Protein AF-A0A1V4QXB2-F1 (afdb_monomer)

pLDDT: mean 75.37, std 10.03, range [44.62, 86.06]

Mean predicted aligned error: 8.46 Å

Sequence (103 aa):
MLALFALADLAVTAAAGAGSYGLAAAAGWLPGQQAARQWPALLALVLVLTPLVFSRCELYRPRRTATIISEWADLLRACLLVWLLTAAVGSFLLPGRHLLAVL

Radius of gyration: 15.34 Å; Cα contacts (8 Å, |Δi|>4): 48; chains: 1; bounding box: 37×24×40 Å

Structure (mmCIF, N/CA/C/O backbone):
data_AF-A0A1V4QXB2-F1
#
_entry.id   AF-A0A1V4QXB2-F1
#
loop_
_atom_site.group_PDB
_atom_site.id
_atom_site.type_symbol
_atom_site.label_atom_id
_atom_site.label_alt_id
_atom_site.label_comp_id
_atom_site.label_asym_id
_atom_site.label_entity_id
_atom_site.label_seq_id
_atom_site.pdbx_PDB_ins_code
_atom_site.Cartn_x
_atom_site.Cartn_y
_atom_site.Cartn_z
_atom_site.occupancy
_atom_site.B_iso_or_equiv
_atom_site.auth_seq_id
_atom_site.auth_comp_id
_atom_site.auth_asym_id
_atom_site.auth_atom_id
_atom_site.pdbx_PDB_model_num
ATOM 1 N N . MET A 1 1 ? -17.711 12.383 6.601 1.00 60.41 1 MET A N 1
ATOM 2 C CA . MET A 1 1 ? -16.579 11.854 7.399 1.00 60.41 1 MET A CA 1
ATOM 3 C C . MET A 1 1 ? -15.833 10.733 6.688 1.00 60.41 1 MET A C 1
ATOM 5 O O . MET A 1 1 ? -14.641 10.892 6.496 1.00 60.41 1 MET A O 1
ATOM 9 N N . LEU A 1 2 ? -16.495 9.666 6.223 1.00 65.69 2 LEU A N 1
ATOM 10 C CA . LEU A 1 2 ? -15.832 8.546 5.522 1.00 65.69 2 LEU A CA 1
ATOM 11 C C . LEU A 1 2 ? -14.931 8.978 4.346 1.00 65.69 2 LEU A C 1
ATOM 13 O O . LEU A 1 2 ? -13.813 8.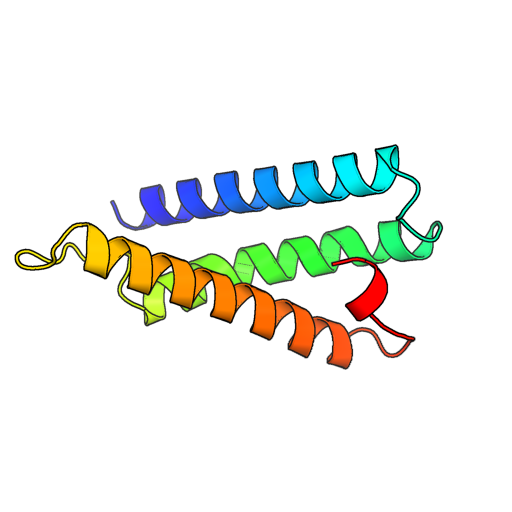496 4.224 1.00 65.69 2 LEU A O 1
ATOM 17 N N . ALA A 1 3 ? -15.377 9.943 3.535 1.00 72.50 3 ALA A N 1
ATOM 18 C CA . ALA A 1 3 ? -14.588 10.469 2.417 1.00 72.50 3 ALA A CA 1
ATOM 19 C C . ALA A 1 3 ? -13.292 11.184 2.850 1.00 72.50 3 ALA A C 1
ATOM 21 O O . ALA A 1 3 ? -12.296 11.106 2.144 1.00 72.50 3 ALA A O 1
ATOM 22 N N . LEU A 1 4 ? -13.281 11.848 4.013 1.00 76.00 4 LEU A N 1
ATOM 23 C CA . LEU A 1 4 ? -12.085 12.519 4.541 1.00 76.00 4 LEU A CA 1
ATOM 24 C C . LEU A 1 4 ? -11.039 11.503 5.011 1.00 76.00 4 LEU A C 1
ATOM 26 O O . LEU A 1 4 ? -9.861 11.691 4.735 1.00 76.00 4 LEU A O 1
ATOM 30 N N . PHE A 1 5 ? -11.467 10.414 5.659 1.00 74.62 5 PHE A N 1
ATOM 31 C CA . PHE A 1 5 ? -10.562 9.329 6.053 1.00 74.62 5 PHE A CA 1
ATOM 32 C C . PHE A 1 5 ? -9.991 8.598 4.839 1.00 74.62 5 PHE A C 1
ATOM 34 O O . PHE A 1 5 ? -8.786 8.397 4.765 1.00 74.62 5 PHE A O 1
ATOM 41 N N . ALA A 1 6 ? -10.825 8.302 3.840 1.00 71.88 6 ALA A N 1
ATOM 42 C CA . ALA A 1 6 ? -10.357 7.694 2.598 1.00 71.88 6 ALA A CA 1
ATOM 43 C C . ALA A 1 6 ? -9.355 8.594 1.849 1.00 71.88 6 ALA A C 1
ATOM 45 O O . ALA A 1 6 ? -8.345 8.105 1.354 1.00 71.88 6 ALA A O 1
ATOM 46 N N . LEU A 1 7 ? -9.592 9.910 1.788 1.00 76.94 7 LEU A N 1
ATOM 47 C CA . LEU A 1 7 ? -8.650 10.858 1.179 1.00 76.94 7 LEU A CA 1
ATOM 48 C C . LEU A 1 7 ? -7.337 10.964 1.964 1.00 76.94 7 LEU A C 1
ATOM 50 O O . LEU A 1 7 ? -6.275 11.043 1.348 1.00 76.94 7 LEU A O 1
ATOM 54 N N . ALA A 1 8 ? -7.396 10.946 3.298 1.00 77.19 8 ALA A N 1
ATOM 55 C CA . ALA A 1 8 ? -6.206 10.934 4.141 1.00 77.19 8 ALA A CA 1
ATOM 56 C C . ALA A 1 8 ? -5.376 9.661 3.913 1.00 77.19 8 ALA A C 1
ATOM 58 O O . ALA A 1 8 ? -4.174 9.758 3.675 1.00 77.19 8 ALA A O 1
ATOM 59 N N . ASP A 1 9 ? -6.015 8.490 3.882 1.00 76.50 9 ASP A N 1
ATOM 60 C CA . ASP A 1 9 ? -5.334 7.221 3.608 1.00 76.50 9 ASP A CA 1
ATOM 61 C C . ASP A 1 9 ? -4.732 7.191 2.204 1.00 76.50 9 ASP A C 1
ATOM 63 O O . ASP A 1 9 ? -3.605 6.733 2.035 1.00 76.50 9 ASP A O 1
ATOM 67 N N . LEU A 1 10 ? -5.434 7.721 1.197 1.00 78.44 10 LEU A N 1
ATOM 68 C CA . LEU A 1 10 ? -4.907 7.858 -0.163 1.00 78.44 10 LEU A CA 1
ATOM 69 C C . LEU A 1 10 ? -3.674 8.763 -0.201 1.00 78.44 10 LEU A C 1
ATOM 71 O O . LEU A 1 10 ? -2.685 8.412 -0.840 1.00 78.44 10 LEU A O 1
ATOM 75 N N . ALA A 1 11 ? -3.703 9.900 0.496 1.00 77.50 11 ALA A N 1
ATOM 76 C CA . ALA A 1 11 ? -2.570 10.817 0.562 1.00 77.50 11 ALA A CA 1
ATOM 77 C C . ALA A 1 11 ? -1.360 10.176 1.260 1.00 77.50 11 ALA A C 1
ATOM 79 O O . ALA A 1 11 ? -0.243 10.253 0.748 1.00 77.50 11 ALA A O 1
ATOM 80 N N . VAL A 1 12 ? -1.581 9.490 2.386 1.00 80.50 12 VAL A N 1
ATOM 81 C CA . VAL A 1 12 ? -0.531 8.759 3.115 1.00 80.50 12 VAL A CA 1
ATOM 82 C C . VAL A 1 12 ? 0.033 7.631 2.259 1.00 80.50 12 VAL A C 1
ATOM 84 O O . VAL A 1 12 ? 1.246 7.478 2.160 1.00 80.50 12 VAL A O 1
ATOM 87 N N . THR A 1 13 ? -0.832 6.881 1.584 1.00 79.94 13 THR A N 1
ATOM 88 C CA . THR A 1 13 ? -0.440 5.786 0.693 1.00 79.94 13 THR A CA 1
ATOM 89 C C . THR A 1 13 ? 0.368 6.300 -0.499 1.00 79.94 13 THR A C 1
ATOM 91 O O . THR A 1 13 ? 1.402 5.724 -0.836 1.00 79.94 13 THR A O 1
ATOM 94 N N . ALA A 1 14 ? -0.049 7.413 -1.110 1.00 78.62 14 ALA A N 1
ATOM 95 C CA . ALA A 1 14 ? 0.688 8.056 -2.194 1.00 78.62 14 ALA A CA 1
ATOM 96 C C . ALA A 1 14 ? 2.071 8.533 -1.729 1.00 78.62 14 ALA A C 1
ATOM 98 O O . ALA A 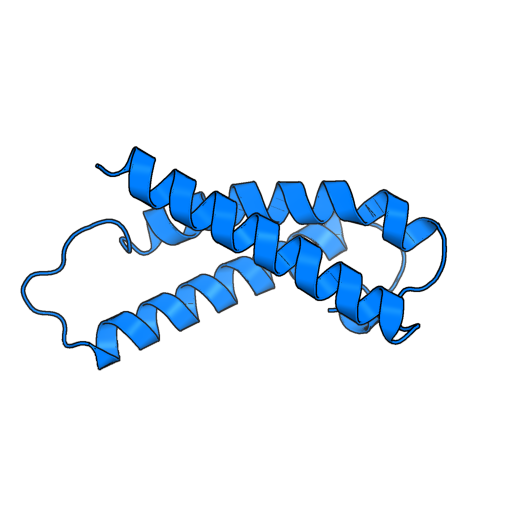1 14 ? 3.064 8.305 -2.419 1.00 78.62 14 ALA A O 1
ATOM 99 N N . ALA A 1 15 ? 2.144 9.156 -0.549 1.00 79.06 15 ALA A N 1
ATOM 100 C CA . ALA A 1 15 ? 3.394 9.631 0.036 1.00 79.06 15 ALA A CA 1
ATOM 101 C C . ALA A 1 15 ? 4.337 8.474 0.401 1.00 79.06 15 ALA A C 1
ATOM 103 O O . ALA A 1 15 ? 5.525 8.533 0.091 1.00 79.06 15 ALA A O 1
ATOM 104 N N . ALA A 1 16 ? 3.815 7.401 1.000 1.00 76.44 16 ALA A N 1
ATOM 105 C CA . ALA A 1 16 ? 4.581 6.201 1.331 1.00 76.44 16 ALA A 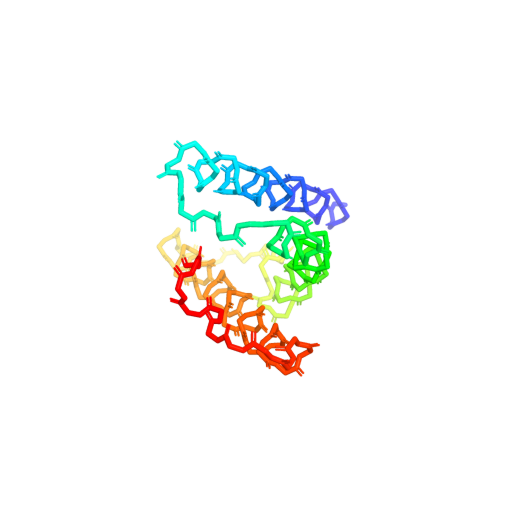CA 1
ATOM 106 C C . ALA A 1 16 ? 5.096 5.490 0.070 1.00 76.44 16 ALA A C 1
ATOM 108 O O . ALA A 1 16 ? 6.256 5.074 0.017 1.00 76.44 16 ALA A O 1
ATOM 109 N N . GLY A 1 17 ? 4.272 5.414 -0.979 1.00 78.19 17 GLY A N 1
ATOM 110 C CA . GLY A 1 17 ? 4.692 4.933 -2.292 1.00 78.19 17 GLY A CA 1
ATOM 111 C C . GLY A 1 17 ? 5.824 5.789 -2.865 1.00 78.19 17 GLY A C 1
ATOM 112 O O . GLY A 1 17 ? 6.910 5.289 -3.142 1.00 78.19 17 GLY A O 1
ATOM 113 N N . ALA A 1 18 ? 5.618 7.098 -3.002 1.00 78.06 18 ALA A N 1
ATOM 114 C CA . ALA A 1 18 ? 6.633 7.998 -3.551 1.00 78.06 18 ALA A CA 1
ATOM 115 C C . ALA A 1 18 ? 7.945 7.980 -2.741 1.00 78.06 18 ALA A C 1
ATOM 117 O O . ALA A 1 18 ? 9.029 7.976 -3.323 1.00 78.06 18 ALA A O 1
ATOM 118 N N . GLY A 1 19 ? 7.850 7.920 -1.409 1.00 78.75 19 GLY A N 1
ATOM 119 C CA . GLY A 1 19 ? 8.996 7.840 -0.506 1.00 78.75 19 GLY A CA 1
ATOM 120 C C . GLY A 1 19 ? 9.774 6.532 -0.643 1.00 78.75 19 GLY A C 1
ATOM 121 O O . GLY A 1 19 ? 10.995 6.566 -0.767 1.00 78.75 19 GLY A O 1
ATOM 122 N N . SER A 1 20 ? 9.086 5.388 -0.686 1.00 77.75 20 SER A N 1
ATOM 123 C CA . SER A 1 20 ? 9.731 4.079 -0.881 1.00 77.75 20 SER A CA 1
ATOM 124 C C . SER A 1 20 ? 10.419 3.975 -2.243 1.00 77.75 20 SER A C 1
ATOM 126 O O . SER A 1 20 ? 11.567 3.540 -2.308 1.00 77.75 20 SER A O 1
ATOM 128 N N . TYR A 1 21 ? 9.789 4.475 -3.311 1.00 76.56 21 TYR A N 1
ATOM 129 C CA . TYR A 1 21 ? 10.423 4.565 -4.629 1.00 76.56 21 TYR A CA 1
ATOM 130 C C . TYR A 1 21 ? 11.648 5.487 -4.620 1.00 76.56 21 TYR A C 1
ATOM 132 O O . TYR A 1 21 ? 12.697 5.126 -5.148 1.00 76.56 21 TYR A O 1
ATOM 140 N N . GLY A 1 22 ? 11.544 6.663 -3.992 1.00 77.50 22 GLY A N 1
ATOM 141 C CA . GLY A 1 22 ? 12.658 7.604 -3.867 1.00 77.50 22 GLY A CA 1
ATOM 142 C C . GLY A 1 22 ? 13.849 7.015 -3.105 1.00 77.50 22 GLY A C 1
ATOM 143 O O . GLY A 1 22 ? 14.990 7.163 -3.539 1.00 77.50 22 GLY A O 1
ATOM 144 N N . LEU A 1 23 ? 13.589 6.287 -2.015 1.00 80.69 23 LEU A N 1
ATOM 145 C CA . LEU A 1 23 ? 14.619 5.584 -1.246 1.00 80.69 23 LEU A CA 1
ATOM 146 C C . LEU A 1 23 ? 15.252 4.441 -2.045 1.00 80.69 23 LEU A C 1
ATOM 148 O O . LEU A 1 23 ? 16.476 4.341 -2.088 1.00 80.69 23 LEU A O 1
ATOM 152 N N . ALA A 1 24 ? 14.450 3.623 -2.729 1.00 75.25 24 ALA A N 1
ATOM 153 C CA . ALA A 1 24 ? 14.957 2.556 -3.592 1.00 75.25 24 ALA A CA 1
ATOM 154 C C . ALA A 1 24 ? 15.792 3.109 -4.763 1.00 75.25 24 ALA A C 1
ATOM 156 O O . ALA A 1 24 ? 16.781 2.495 -5.170 1.00 75.25 24 ALA A O 1
ATOM 157 N N . ALA A 1 25 ? 15.437 4.293 -5.275 1.00 75.88 25 ALA A N 1
ATOM 158 C CA . ALA A 1 25 ? 16.186 4.979 -6.326 1.00 75.88 25 ALA A CA 1
ATOM 159 C C . ALA A 1 25 ? 17.526 5.495 -5.800 1.00 75.88 25 ALA A C 1
ATOM 161 O O . ALA A 1 25 ? 18.555 5.282 -6.437 1.00 75.88 25 ALA A O 1
ATOM 162 N N . ALA A 1 26 ? 17.524 6.113 -4.616 1.00 79.56 26 ALA A N 1
ATOM 163 C CA . ALA A 1 26 ? 18.736 6.585 -3.952 1.00 79.56 26 ALA A CA 1
ATOM 164 C C . ALA A 1 26 ? 19.682 5.433 -3.567 1.00 79.56 26 ALA A C 1
ATOM 166 O O . ALA A 1 26 ? 20.898 5.586 -3.647 1.00 79.56 26 ALA A O 1
ATOM 167 N N . ALA A 1 27 ? 19.135 4.271 -3.199 1.00 81.50 27 ALA A N 1
ATOM 168 C CA . ALA A 1 27 ? 19.899 3.066 -2.882 1.00 81.50 27 ALA A CA 1
ATOM 169 C C . ALA A 1 27 ? 20.430 2.323 -4.126 1.00 81.50 27 ALA A C 1
ATOM 171 O O . ALA A 1 27 ? 21.193 1.367 -3.990 1.00 81.50 27 ALA A O 1
ATOM 172 N N . GLY A 1 28 ? 20.032 2.733 -5.337 1.00 75.94 28 GLY A N 1
ATOM 173 C CA . GLY A 1 28 ? 20.419 2.068 -6.585 1.00 75.94 28 GLY A CA 1
ATOM 174 C C . GLY A 1 28 ? 19.766 0.697 -6.792 1.00 75.94 28 GLY A C 1
ATOM 175 O O . GLY A 1 28 ? 20.242 -0.091 -7.604 1.00 75.94 28 GLY A O 1
ATOM 176 N N . TRP A 1 29 ? 18.687 0.395 -6.064 1.00 74.69 29 TRP A N 1
ATOM 177 C CA . TRP A 1 29 ? 17.996 -0.901 -6.107 1.00 74.69 29 TRP A CA 1
ATOM 178 C C . TRP A 1 29 ? 16.952 -0.994 -7.225 1.00 74.69 29 TRP A C 1
ATOM 180 O O . TRP A 1 29 ? 16.419 -2.069 -7.476 1.00 74.69 29 TRP A O 1
ATOM 190 N N . LEU A 1 30 ? 16.657 0.115 -7.911 1.00 68.25 30 LEU A N 1
ATOM 191 C CA . LEU A 1 30 ? 15.699 0.152 -9.016 1.00 68.25 30 LEU A CA 1
ATOM 192 C C . LEU A 1 30 ? 16.371 -0.213 -10.352 1.00 68.25 30 LEU A C 1
ATOM 194 O O . LEU A 1 30 ? 17.177 0.566 -10.873 1.00 68.25 30 LEU A O 1
ATOM 198 N N . PRO A 1 31 ? 16.023 -1.364 -10.960 1.00 56.31 31 PRO A N 1
ATOM 199 C CA . PRO A 1 31 ? 16.609 -1.788 -12.220 1.00 56.31 31 PRO A CA 1
ATOM 200 C C . PRO A 1 31 ? 15.998 -1.001 -13.393 1.00 56.31 31 PRO A C 1
ATOM 202 O O . PRO A 1 31 ? 14.955 -1.355 -13.941 1.00 56.31 31 PRO A O 1
ATOM 205 N N . GLY A 1 32 ? 16.677 0.069 -13.810 1.00 65.31 32 GLY A N 1
ATOM 206 C CA . GLY A 1 32 ? 16.520 0.708 -15.124 1.00 65.31 32 GLY A CA 1
ATOM 207 C C . GLY A 1 32 ? 15.152 1.336 -15.455 1.00 65.31 32 GLY A C 1
ATOM 208 O O . GLY A 1 32 ? 14.217 1.378 -14.658 1.00 65.31 32 GLY A O 1
ATOM 209 N N . GLN A 1 33 ? 15.021 1.842 -16.691 1.00 66.00 33 GLN A N 1
ATOM 210 C CA . GLN A 1 33 ? 13.831 2.573 -17.171 1.00 66.00 33 GLN A CA 1
ATOM 211 C C . GLN A 1 33 ? 12.518 1.765 -17.140 1.00 66.00 33 GLN A C 1
ATOM 213 O O . GLN A 1 33 ? 11.435 2.343 -17.233 1.00 66.00 33 GLN A O 1
ATOM 218 N N . GLN A 1 34 ? 12.589 0.437 -17.019 1.00 64.50 34 GLN A N 1
ATOM 219 C CA . GLN A 1 34 ? 11.406 -0.419 -16.932 1.00 64.50 34 GLN A CA 1
ATOM 220 C C . GLN A 1 34 ? 10.687 -0.271 -15.587 1.00 64.50 34 GLN A C 1
ATOM 222 O O . GLN A 1 34 ? 9.461 -0.162 -15.583 1.00 64.50 34 GLN A O 1
ATOM 227 N N . ALA A 1 35 ? 11.420 -0.166 -14.473 1.00 65.81 35 ALA A N 1
ATOM 228 C CA . ALA A 1 35 ? 10.817 0.049 -13.159 1.00 65.81 35 ALA A CA 1
ATOM 229 C C . ALA A 1 35 ? 10.089 1.406 -13.085 1.00 65.81 35 ALA A C 1
ATOM 231 O O . ALA A 1 35 ? 8.960 1.488 -12.604 1.00 65.81 35 ALA A O 1
ATOM 232 N N . ALA A 1 36 ? 10.674 2.450 -13.683 1.00 71.19 36 ALA A N 1
ATOM 233 C CA . ALA A 1 36 ? 10.055 3.774 -13.775 1.00 71.19 36 ALA A CA 1
ATOM 234 C C . ALA A 1 36 ? 8.758 3.785 -14.609 1.00 71.19 36 ALA A C 1
ATOM 236 O O . ALA A 1 36 ? 7.840 4.544 -14.308 1.00 71.19 36 ALA A O 1
A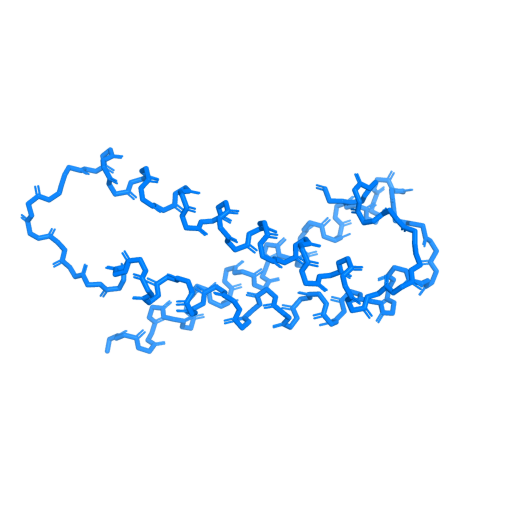TOM 237 N N . ARG A 1 37 ? 8.650 2.938 -15.645 1.00 77.25 37 ARG A N 1
ATOM 238 C CA . ARG A 1 37 ? 7.425 2.821 -16.463 1.00 77.25 37 ARG A CA 1
ATOM 239 C C . ARG A 1 37 ? 6.295 2.081 -15.752 1.00 77.25 37 ARG A C 1
ATOM 241 O O . ARG A 1 37 ? 5.133 2.376 -16.010 1.00 77.25 37 ARG A O 1
ATOM 248 N N . GLN A 1 38 ? 6.623 1.118 -14.895 1.00 75.44 38 GLN A N 1
ATOM 249 C CA . GLN A 1 38 ? 5.636 0.301 -14.180 1.00 75.44 38 GLN A CA 1
ATOM 250 C C . GLN A 1 38 ? 5.189 0.946 -12.862 1.00 75.44 38 GLN A C 1
ATOM 252 O O . GLN A 1 38 ? 4.084 0.680 -12.387 1.00 75.44 38 GLN A O 1
ATOM 257 N N . TRP A 1 39 ? 6.013 1.839 -12.307 1.00 76.06 39 TRP A N 1
ATOM 258 C CA . TRP A 1 39 ? 5.751 2.546 -11.057 1.00 76.06 39 TRP A CA 1
ATOM 259 C C . TRP A 1 39 ? 4.376 3.243 -10.986 1.00 76.06 39 TRP A C 1
ATOM 261 O O . TRP A 1 39 ? 3.663 3.013 -10.008 1.00 76.06 39 TRP A O 1
ATOM 271 N N . PRO A 1 40 ? 3.918 4.012 -11.998 1.00 81.31 40 PRO A N 1
ATOM 272 C CA . PRO A 1 40 ? 2.611 4.670 -11.935 1.00 81.31 40 PRO A CA 1
ATOM 273 C C . PRO A 1 40 ? 1.445 3.678 -11.879 1.00 81.31 40 PRO A C 1
ATOM 275 O O . PRO A 1 40 ? 0.453 3.934 -11.202 1.00 81.31 40 PRO A O 1
ATOM 278 N N . ALA A 1 41 ? 1.565 2.537 -12.567 1.00 80.75 41 ALA A N 1
ATOM 279 C CA . ALA A 1 41 ? 0.538 1.500 -12.571 1.00 80.75 41 ALA A CA 1
ATOM 280 C C . ALA A 1 41 ? 0.456 0.784 -11.214 1.00 80.75 41 ALA A C 1
ATOM 282 O O . ALA A 1 41 ? -0.641 0.568 -10.704 1.00 80.75 41 ALA A O 1
ATOM 283 N N . LEU A 1 42 ? 1.605 0.477 -10.600 1.00 77.94 42 LEU A N 1
ATOM 284 C CA . LEU A 1 42 ? 1.664 -0.094 -9.251 1.00 77.94 42 LEU A CA 1
ATOM 285 C C . LEU A 1 42 ? 1.136 0.890 -8.201 1.00 77.94 42 LEU A C 1
ATOM 287 O O . LEU A 1 42 ? 0.347 0.502 -7.345 1.00 77.94 42 LEU A O 1
ATOM 291 N N . LEU A 1 43 ? 1.495 2.172 -8.304 1.00 82.06 43 LEU A N 1
ATOM 292 C CA . LEU A 1 43 ? 0.984 3.217 -7.418 1.00 82.06 43 LEU A CA 1
ATOM 293 C C . LEU A 1 43 ? -0.539 3.363 -7.542 1.00 82.06 43 LEU A C 1
ATOM 295 O O . LEU A 1 43 ? -1.235 3.393 -6.531 1.00 82.06 43 LEU A O 1
ATOM 299 N N . ALA A 1 44 ? -1.071 3.406 -8.767 1.00 82.38 44 ALA A N 1
ATOM 300 C CA . ALA A 1 44 ? -2.511 3.471 -9.003 1.00 82.38 44 ALA A CA 1
ATOM 301 C C . ALA A 1 44 ? -3.238 2.240 -8.440 1.00 82.38 44 ALA A C 1
ATOM 303 O O . ALA A 1 44 ? -4.288 2.376 -7.814 1.00 82.38 44 ALA A O 1
ATOM 304 N N . LEU A 1 45 ? -2.662 1.048 -8.611 1.00 81.94 45 LEU A N 1
ATOM 305 C CA . LEU A 1 45 ? -3.206 -0.192 -8.068 1.00 81.94 45 LEU A CA 1
ATOM 306 C C . LEU A 1 45 ? -3.270 -0.161 -6.536 1.00 81.94 45 LEU A C 1
ATOM 308 O O . LEU A 1 45 ? -4.318 -0.463 -5.969 1.00 81.94 45 LEU A O 1
ATOM 312 N N . VAL A 1 46 ? -2.188 0.254 -5.872 1.00 82.12 46 VAL A N 1
ATOM 313 C CA . VAL A 1 46 ? -2.144 0.406 -4.411 1.00 82.12 46 VAL A CA 1
ATOM 314 C C . VAL A 1 46 ? -3.187 1.428 -3.947 1.00 82.12 46 VAL A C 1
ATOM 316 O O . VAL A 1 46 ? -3.953 1.145 -3.030 1.00 82.12 46 VAL A O 1
ATOM 319 N N . LEU A 1 47 ? -3.282 2.584 -4.613 1.00 81.25 47 LEU A N 1
ATOM 320 C CA . LEU A 1 47 ? -4.265 3.621 -4.284 1.00 81.25 47 LEU A CA 1
ATOM 321 C C . LEU A 1 47 ? -5.711 3.140 -4.431 1.00 81.25 47 LEU A C 1
ATOM 323 O O . LEU A 1 47 ? -6.567 3.556 -3.661 1.00 81.25 47 LEU A O 1
ATOM 327 N N . VAL A 1 48 ? -6.004 2.256 -5.383 1.00 84.62 48 VAL A N 1
ATOM 328 C CA . VAL A 1 48 ? -7.341 1.662 -5.520 1.00 84.62 48 VAL A CA 1
ATOM 329 C C . VAL A 1 48 ? -7.579 0.587 -4.455 1.00 84.62 48 VAL A C 1
ATOM 331 O O . VAL A 1 48 ? -8.661 0.528 -3.869 1.00 84.62 48 VAL A O 1
ATOM 334 N N . LEU A 1 49 ? -6.578 -0.250 -4.171 1.00 81.56 49 LEU A N 1
ATOM 335 C CA . LEU A 1 49 ? -6.700 -1.362 -3.229 1.00 81.56 49 LEU A CA 1
ATOM 336 C C . LEU A 1 49 ? -6.830 -0.907 -1.774 1.00 81.56 49 LEU A C 1
ATOM 338 O O . LEU A 1 49 ? -7.630 -1.496 -1.050 1.00 81.56 49 LEU A O 1
ATOM 342 N N . THR A 1 50 ? -6.112 0.133 -1.342 1.00 82.00 50 THR A N 1
ATOM 343 C CA . THR A 1 50 ? -6.153 0.618 0.049 1.00 82.00 50 THR A CA 1
ATOM 344 C C . THR A 1 50 ? -7.573 0.931 0.541 1.00 82.00 50 THR A C 1
ATOM 346 O O . THR A 1 50 ? -8.017 0.275 1.486 1.00 82.00 50 THR A O 1
ATOM 349 N N . PRO A 1 51 ? -8.349 1.841 -0.082 1.00 81.88 51 PRO A N 1
ATOM 350 C CA . PRO A 1 51 ? -9.699 2.152 0.385 1.00 81.88 51 PRO A CA 1
ATOM 351 C C . PRO A 1 51 ? -10.657 0.960 0.247 1.00 81.88 51 PRO A C 1
ATOM 353 O O . PRO A 1 51 ? -11.554 0.798 1.075 1.00 81.88 51 PRO A O 1
ATOM 356 N N . LEU A 1 52 ? -10.466 0.095 -0.759 1.00 82.38 52 LEU A N 1
ATOM 357 C CA . LEU A 1 52 ? -11.262 -1.122 -0.948 1.00 82.38 52 LEU A CA 1
ATOM 358 C C . LEU A 1 52 ? -11.055 -2.118 0.196 1.00 82.38 52 LEU A C 1
ATOM 360 O O . LEU A 1 52 ? -12.028 -2.583 0.793 1.00 82.38 52 LEU A O 1
ATOM 364 N N . VAL A 1 53 ? -9.800 -2.430 0.524 1.00 85.44 53 VAL A N 1
ATOM 365 C CA . VAL A 1 53 ? -9.459 -3.352 1.613 1.00 85.44 53 VAL A CA 1
ATOM 366 C C . VAL A 1 53 ? -9.844 -2.741 2.956 1.00 85.44 53 VAL A C 1
ATOM 368 O O . VAL A 1 53 ? -10.481 -3.416 3.759 1.00 85.44 53 VAL A O 1
ATOM 371 N N . PHE A 1 54 ? -9.565 -1.456 3.187 1.00 84.38 54 PHE A N 1
ATOM 372 C CA . PHE A 1 54 ? -9.885 -0.798 4.458 1.00 84.38 54 PHE A CA 1
ATOM 373 C C . PHE A 1 54 ? -11.396 -0.708 4.690 1.00 84.38 54 PHE A C 1
ATOM 375 O O . PHE A 1 54 ? -11.873 -0.932 5.805 1.00 84.38 54 PHE A O 1
ATOM 382 N N . SER A 1 55 ? -12.174 -0.481 3.628 1.00 82.44 55 SER A N 1
ATOM 383 C CA . SER A 1 55 ? -13.633 -0.559 3.683 1.00 82.44 55 SER A CA 1
ATOM 384 C C . SER A 1 55 ? -14.123 -1.970 4.021 1.00 82.44 55 SER A C 1
ATOM 386 O O . SER A 1 55 ? -15.005 -2.117 4.867 1.00 82.44 55 SER A O 1
ATOM 388 N N . ARG A 1 56 ? -13.530 -3.012 3.422 1.00 84.50 56 ARG A N 1
ATOM 389 C CA . ARG A 1 56 ? -13.894 -4.419 3.673 1.00 84.50 56 ARG A CA 1
ATOM 390 C C . ARG A 1 56 ? -13.483 -4.921 5.055 1.00 84.50 56 ARG A C 1
ATOM 392 O O . ARG A 1 56 ? -14.199 -5.736 5.624 1.00 84.50 56 ARG A O 1
ATOM 399 N N . CYS A 1 57 ? -12.382 -4.417 5.603 1.00 83.06 57 CYS A N 1
ATOM 400 C CA . CYS A 1 57 ? -11.940 -4.690 6.972 1.00 83.06 57 CYS A CA 1
A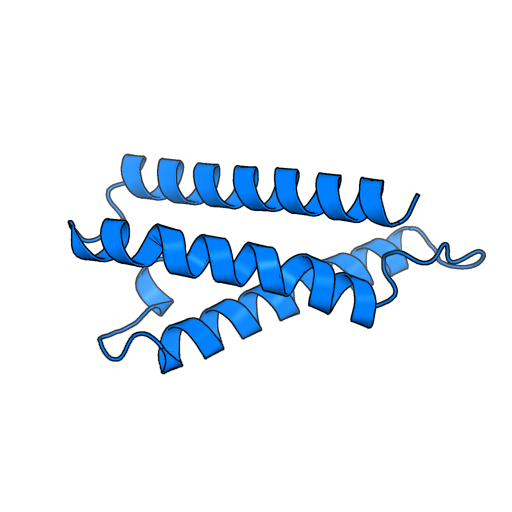TOM 401 C C . CYS A 1 57 ? -12.700 -3.860 8.024 1.00 83.06 57 CYS A C 1
ATOM 403 O O . CYS A 1 57 ? -12.401 -3.950 9.213 1.00 83.06 57 CYS A O 1
ATOM 405 N N . GLU A 1 58 ? -13.679 -3.055 7.599 1.00 82.94 58 GLU A N 1
ATOM 406 C CA . GLU A 1 58 ? -14.457 -2.156 8.454 1.00 82.94 58 GLU A CA 1
ATOM 407 C C . GLU A 1 58 ? -13.599 -1.162 9.255 1.00 82.94 58 GLU A C 1
ATOM 409 O O . GLU A 1 58 ? -14.029 -0.681 10.302 1.00 82.94 58 GLU A O 1
ATOM 414 N N . LEU A 1 59 ? -12.407 -0.811 8.757 1.00 80.88 59 LEU A N 1
ATOM 415 C CA . LEU A 1 59 ? -11.482 0.113 9.431 1.00 80.88 59 LEU A CA 1
ATOM 416 C C . LEU A 1 59 ? -12.034 1.544 9.508 1.00 80.88 59 LEU A C 1
ATOM 418 O O . LEU A 1 59 ? -11.662 2.313 10.386 1.00 80.88 59 LEU A O 1
ATOM 422 N N . TYR A 1 60 ? -12.979 1.894 8.633 1.00 78.88 60 TYR A N 1
ATOM 423 C CA . TYR A 1 60 ? -13.658 3.191 8.660 1.00 78.88 60 TYR A CA 1
ATOM 424 C C . TYR A 1 60 ? -14.871 3.252 9.598 1.00 78.88 60 TYR A C 1
ATOM 426 O O . TYR A 1 60 ? -15.504 4.307 9.714 1.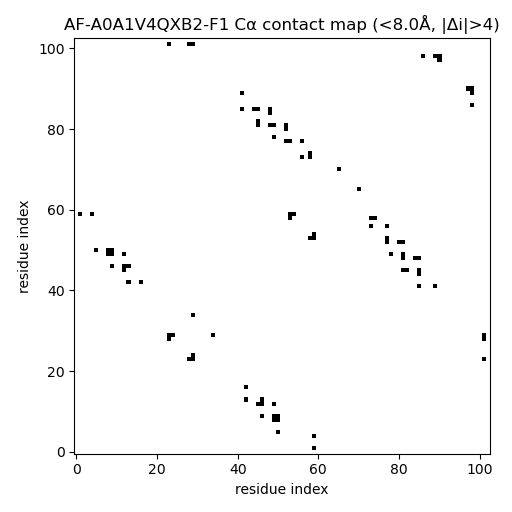00 78.88 60 TYR A O 1
ATOM 434 N N . ARG A 1 61 ? -15.248 2.136 10.235 1.00 78.94 61 ARG A N 1
ATOM 435 C CA . ARG A 1 61 ? -16.360 2.104 11.190 1.00 78.94 61 ARG A CA 1
ATOM 436 C C . ARG A 1 61 ? -15.820 2.272 12.612 1.00 78.94 61 ARG A C 1
ATOM 438 O O . ARG A 1 61 ? -14.953 1.505 13.018 1.00 78.94 61 ARG A O 1
ATOM 445 N N . PRO A 1 62 ? -16.351 3.219 13.403 1.00 70.00 62 PRO A N 1
ATOM 446 C CA . PRO A 1 62 ? -15.939 3.372 14.792 1.00 70.00 62 PRO A CA 1
ATOM 447 C C . PRO A 1 62 ? -16.371 2.144 15.606 1.00 70.00 62 PRO A C 1
ATOM 449 O O . PRO A 1 62 ? -17.568 1.877 15.748 1.00 70.00 62 PRO A O 1
ATOM 452 N N . ARG A 1 63 ? -15.407 1.400 16.158 1.00 77.31 63 ARG A N 1
ATOM 453 C CA . ARG A 1 63 ? -15.666 0.249 17.033 1.00 77.31 63 ARG A CA 1
ATOM 454 C C . ARG A 1 63 ? -15.639 0.711 18.488 1.00 77.31 63 ARG A C 1
ATOM 456 O O . ARG A 1 63 ? -14.603 1.084 19.013 1.00 77.31 63 ARG A O 1
ATOM 463 N N . ARG A 1 64 ? -16.794 0.698 19.160 1.00 67.38 64 ARG A N 1
ATOM 464 C CA . ARG A 1 64 ? -16.933 1.229 20.534 1.00 67.38 64 ARG A CA 1
ATOM 465 C C . ARG A 1 64 ? -16.272 0.378 21.630 1.00 67.38 64 ARG A C 1
ATOM 467 O O . ARG A 1 64 ? -16.214 0.832 22.766 1.00 67.38 64 ARG A O 1
ATOM 474 N N . THR A 1 65 ? -15.816 -0.835 21.325 1.00 67.62 65 THR A N 1
ATOM 475 C CA . THR A 1 65 ? -15.353 -1.820 22.324 1.00 67.62 65 THR A CA 1
ATOM 476 C C . THR A 1 65 ? -13.987 -2.436 22.011 1.00 67.62 65 THR A C 1
ATOM 478 O O . THR A 1 65 ? -13.569 -3.363 22.701 1.00 67.62 65 THR A O 1
ATOM 481 N N . ALA A 1 66 ? -13.288 -1.951 20.982 1.00 70.25 66 ALA A N 1
ATOM 482 C CA . ALA A 1 66 ? -11.983 -2.479 20.603 1.00 70.25 66 ALA A CA 1
ATOM 483 C C . ALA A 1 66 ? -10.874 -1.867 21.471 1.00 70.25 66 ALA A C 1
ATOM 485 O O . ALA A 1 66 ? -10.884 -0.678 21.781 1.00 70.25 66 ALA A O 1
ATOM 486 N N . THR A 1 67 ? -9.907 -2.686 21.882 1.00 83.25 67 THR A N 1
ATOM 487 C CA . THR A 1 67 ? -8.679 -2.185 22.507 1.00 83.25 67 THR A CA 1
ATOM 488 C C . THR A 1 67 ? -7.738 -1.674 21.418 1.00 83.25 67 THR A C 1
ATOM 490 O O . THR A 1 67 ? -7.703 -2.237 20.323 1.00 83.25 67 THR A O 1
ATOM 493 N N . ILE A 1 68 ? -6.917 -0.665 21.727 1.00 81.06 68 ILE A N 1
ATOM 494 C CA . ILE A 1 68 ? -5.931 -0.091 20.789 1.00 81.06 68 ILE A CA 1
ATOM 495 C C . ILE A 1 68 ? -5.082 -1.190 20.124 1.00 81.06 68 ILE A C 1
ATOM 497 O O . ILE A 1 68 ? -4.838 -1.158 18.924 1.00 81.06 68 ILE A O 1
ATOM 501 N N . ILE A 1 69 ? -4.681 -2.215 20.884 1.00 84.88 69 ILE A N 1
ATOM 502 C CA . ILE A 1 69 ? -3.888 -3.347 20.377 1.00 84.88 69 ILE A CA 1
ATOM 503 C C . ILE A 1 69 ? -4.638 -4.123 19.283 1.00 84.88 69 ILE A C 1
ATOM 505 O O . ILE A 1 69 ? -4.044 -4.480 18.268 1.00 84.88 69 ILE A O 1
ATOM 509 N N . SER A 1 70 ? -5.938 -4.373 19.466 1.00 82.56 70 SER A N 1
ATOM 510 C CA . SER A 1 70 ? -6.752 -5.067 18.460 1.00 82.56 70 SER A CA 1
ATOM 511 C C . SER A 1 70 ? -6.949 -4.239 17.187 1.00 82.56 70 SER A C 1
ATOM 513 O O . SER A 1 70 ? -6.930 -4.795 16.093 1.00 82.56 70 SER A O 1
ATOM 515 N N . GLU A 1 71 ? -7.039 -2.912 17.310 1.00 82.31 71 GLU A N 1
ATOM 516 C CA . GLU A 1 71 ? -7.123 -2.009 16.156 1.00 82.31 71 GLU A CA 1
ATOM 517 C C . GLU A 1 71 ? -5.821 -2.003 15.348 1.00 82.31 71 GLU A C 1
ATOM 519 O O . GLU A 1 71 ? -5.853 -2.099 14.121 1.00 82.31 71 GLU A O 1
ATOM 524 N N . TRP A 1 72 ? -4.667 -1.978 16.022 1.00 82.12 72 TRP A N 1
ATOM 525 C CA . TRP A 1 72 ? -3.366 -2.097 15.358 1.00 82.12 72 TRP A CA 1
ATOM 526 C C . TRP A 1 72 ? -3.195 -3.432 14.635 1.00 82.12 72 TRP A C 1
ATOM 528 O O . TRP A 1 72 ? -2.665 -3.458 13.524 1.00 82.12 72 TRP A O 1
ATOM 538 N N . ALA A 1 73 ? -3.648 -4.535 15.234 1.00 85.69 73 ALA A N 1
ATOM 539 C CA . ALA A 1 73 ? -3.588 -5.851 14.603 1.00 85.69 73 ALA A CA 1
ATOM 540 C C . ALA A 1 73 ? -4.436 -5.908 13.320 1.00 85.69 73 ALA A C 1
ATOM 542 O O . ALA A 1 73 ? -3.977 -6.425 12.298 1.00 85.69 73 ALA A O 1
ATOM 543 N N . ASP A 1 74 ? -5.639 -5.330 13.344 1.00 83.81 74 ASP A N 1
ATOM 544 C CA . ASP A 1 74 ? -6.511 -5.249 12.170 1.00 83.81 74 ASP A CA 1
ATOM 545 C C . ASP A 1 74 ? -5.931 -4.341 11.079 1.00 83.81 74 ASP A C 1
ATOM 547 O O . ASP A 1 74 ? -5.987 -4.686 9.895 1.00 83.81 74 ASP A O 1
ATOM 551 N N . LEU A 1 75 ? -5.313 -3.222 11.465 1.00 83.69 75 LEU A N 1
ATOM 552 C CA . LEU A 1 75 ? -4.644 -2.313 10.537 1.00 83.69 75 LEU A CA 1
ATOM 553 C C . LEU A 1 75 ? -3.438 -2.987 9.869 1.00 83.69 75 LEU A C 1
ATOM 555 O O . LEU A 1 75 ? -3.320 -2.963 8.646 1.00 83.69 75 LEU A O 1
ATOM 559 N N . LEU A 1 76 ? -2.588 -3.669 10.643 1.00 86.06 76 LEU A N 1
ATOM 560 C CA . LEU A 1 76 ? -1.468 -4.455 10.113 1.00 86.06 76 LEU A CA 1
ATOM 561 C C . LEU A 1 76 ? -1.947 -5.537 9.143 1.00 86.06 76 LEU A C 1
ATOM 563 O O . LEU A 1 76 ? -1.367 -5.713 8.071 1.00 86.06 76 LEU A O 1
ATOM 567 N N . ARG A 1 77 ? -3.031 -6.238 9.486 1.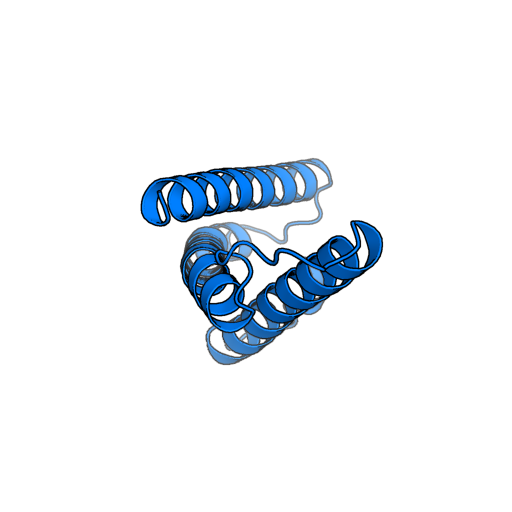00 86.00 77 ARG A N 1
ATOM 568 C CA . ARG A 1 77 ? -3.625 -7.264 8.626 1.00 86.00 77 ARG A CA 1
ATOM 569 C C . ARG A 1 77 ? -4.148 -6.681 7.315 1.00 86.00 77 ARG A C 1
ATOM 571 O O . ARG A 1 77 ? -3.933 -7.281 6.263 1.00 86.00 77 ARG A O 1
ATOM 578 N N . ALA A 1 78 ? -4.813 -5.528 7.360 1.00 85.19 78 ALA A N 1
ATOM 579 C CA . ALA A 1 78 ? -5.299 -4.844 6.167 1.00 85.19 78 ALA A CA 1
ATOM 580 C C . ALA A 1 78 ? -4.143 -4.358 5.280 1.00 85.19 78 ALA A C 1
ATOM 582 O O . ALA A 1 78 ? -4.174 -4.575 4.071 1.00 85.19 78 ALA A O 1
ATOM 583 N N . CYS A 1 79 ? -3.090 -3.789 5.870 1.00 83.31 79 CYS A N 1
ATOM 584 C CA . CYS A 1 79 ? -1.879 -3.398 5.145 1.00 83.31 79 CYS A CA 1
ATOM 585 C C . CYS A 1 79 ? -1.201 -4.600 4.469 1.00 83.31 79 CYS A C 1
ATOM 587 O O . CYS A 1 79 ? -0.872 -4.532 3.286 1.00 83.31 79 CYS A O 1
ATOM 589 N N . LEU A 1 80 ? -1.054 -5.724 5.181 1.00 85.25 80 LEU A N 1
ATOM 590 C CA . LEU A 1 80 ? -0.516 -6.968 4.617 1.00 85.25 80 LEU A CA 1
ATOM 591 C C . LEU A 1 80 ? -1.373 -7.494 3.460 1.00 85.25 80 LEU A C 1
ATOM 593 O O . LEU A 1 80 ? -0.832 -7.957 2.459 1.00 85.25 80 LEU A O 1
ATOM 597 N N . LEU A 1 81 ? -2.700 -7.397 3.566 1.00 85.62 81 LEU A N 1
ATOM 598 C CA . LEU A 1 81 ? -3.624 -7.768 2.491 1.00 85.62 81 LEU A CA 1
ATOM 599 C C . LEU A 1 81 ? -3.457 -6.884 1.254 1.00 85.62 81 LEU A C 1
ATOM 601 O O . LEU A 1 81 ? -3.374 -7.413 0.148 1.00 85.62 81 LEU A O 1
ATOM 605 N N . VAL A 1 82 ? -3.383 -5.560 1.424 1.00 84.50 82 VAL A N 1
ATOM 606 C CA . VAL A 1 82 ? -3.133 -4.624 0.313 1.00 84.50 82 VAL A CA 1
ATOM 607 C C . VAL A 1 82 ? -1.802 -4.947 -0.359 1.00 84.50 82 VAL A C 1
ATOM 609 O O . VAL A 1 82 ? -1.737 -5.017 -1.587 1.00 84.50 82 VAL A O 1
ATOM 612 N N . TRP A 1 83 ? -0.758 -5.201 0.430 1.00 81.50 83 TRP A N 1
ATOM 613 C CA . TRP A 1 83 ? 0.564 -5.549 -0.081 1.00 81.50 83 TRP A CA 1
ATOM 614 C C . TRP A 1 83 ? 0.551 -6.866 -0.871 1.00 81.50 83 TRP A C 1
ATOM 616 O O . TRP A 1 83 ? 0.980 -6.890 -2.024 1.00 81.50 83 TRP A O 1
ATOM 626 N N . LEU A 1 84 ? -0.032 -7.933 -0.313 1.00 83.25 84 LEU A N 1
ATOM 627 C CA . LEU A 1 84 ? -0.164 -9.230 -0.987 1.00 83.25 84 LEU A CA 1
ATOM 628 C C . LEU A 1 84 ? -0.980 -9.133 -2.279 1.00 83.25 84 LEU A C 1
ATOM 630 O O . LEU A 1 84 ? -0.597 -9.719 -3.288 1.00 83.25 84 LEU A O 1
ATOM 634 N N . LEU A 1 85 ? -2.087 -8.385 -2.269 1.00 83.19 85 LEU A N 1
ATOM 635 C CA . LEU A 1 85 ? -2.913 -8.179 -3.459 1.00 83.19 85 LEU A CA 1
ATOM 636 C C . LEU A 1 85 ? -2.170 -7.381 -4.526 1.00 83.19 85 LEU A C 1
ATOM 638 O O . LEU A 1 85 ? -2.237 -7.732 -5.700 1.00 83.19 85 LEU A O 1
ATOM 642 N N . THR A 1 86 ? -1.425 -6.352 -4.127 1.00 81.25 86 THR A N 1
ATOM 643 C CA . THR A 1 86 ? -0.597 -5.569 -5.049 1.00 81.25 86 THR A CA 1
ATOM 644 C C . THR A 1 86 ? 0.486 -6.444 -5.676 1.00 81.25 86 THR A C 1
ATOM 646 O O . THR A 1 86 ? 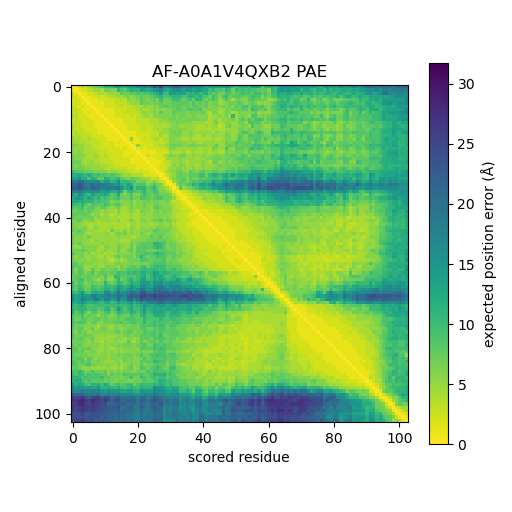0.665 -6.407 -6.891 1.00 81.25 86 THR A O 1
ATOM 649 N N . ALA A 1 87 ? 1.164 -7.279 -4.884 1.00 76.50 87 ALA A N 1
ATOM 650 C CA . ALA A 1 87 ? 2.179 -8.205 -5.380 1.00 76.50 87 ALA A CA 1
ATOM 651 C C . ALA A 1 87 ? 1.581 -9.266 -6.320 1.00 76.50 87 ALA A C 1
ATOM 653 O O . ALA A 1 87 ? 2.108 -9.491 -7.410 1.00 76.50 87 ALA A O 1
ATOM 654 N N . ALA A 1 88 ? 0.456 -9.878 -5.935 1.00 81.19 88 ALA A N 1
ATOM 655 C CA . ALA A 1 88 ? -0.243 -10.870 -6.745 1.00 81.19 88 ALA A CA 1
ATOM 656 C C . ALA A 1 88 ? -0.701 -10.268 -8.078 1.00 81.19 88 ALA A C 1
ATOM 658 O O . ALA A 1 88 ? -0.306 -10.744 -9.141 1.00 81.19 88 ALA A O 1
ATOM 659 N N . VAL A 1 89 ? -1.472 -9.180 -8.042 1.00 80.44 89 VAL A N 1
ATOM 660 C CA . VAL A 1 89 ? -1.980 -8.512 -9.247 1.00 80.44 89 VAL A CA 1
ATOM 661 C C . VAL A 1 89 ? -0.831 -7.965 -10.096 1.00 80.44 89 VAL A C 1
ATOM 663 O O . VAL A 1 89 ? -0.853 -8.130 -11.313 1.00 80.44 89 VAL A O 1
ATOM 666 N N . GLY A 1 90 ? 0.208 -7.401 -9.478 1.00 72.62 90 GLY A N 1
ATOM 667 C CA . GLY A 1 90 ? 1.425 -6.980 -10.169 1.00 72.62 90 GLY A CA 1
ATOM 668 C C . GLY A 1 90 ? 2.096 -8.137 -10.912 1.00 72.62 90 GLY A C 1
ATOM 669 O O . GLY A 1 90 ? 2.450 -7.983 -12.077 1.00 72.62 90 GLY A O 1
ATOM 670 N N . SER A 1 91 ? 2.199 -9.318 -10.292 1.00 70.75 91 SER A N 1
ATOM 671 C CA . SER A 1 91 ? 2.778 -10.505 -10.937 1.00 70.75 91 SER A CA 1
ATOM 672 C C . SER A 1 91 ? 1.947 -11.048 -12.107 1.00 70.75 91 SER A C 1
ATOM 674 O O . SER A 1 91 ? 2.518 -11.583 -13.055 1.00 70.75 91 SER A O 1
ATOM 676 N N . PHE A 1 92 ? 0.620 -10.878 -12.077 1.00 73.25 92 PHE A N 1
ATOM 677 C CA . PHE A 1 92 ? -0.268 -11.275 -13.176 1.00 73.25 92 PHE A CA 1
ATOM 678 C C . PHE A 1 92 ? -0.288 -10.254 -14.320 1.00 73.25 92 PHE A C 1
ATOM 6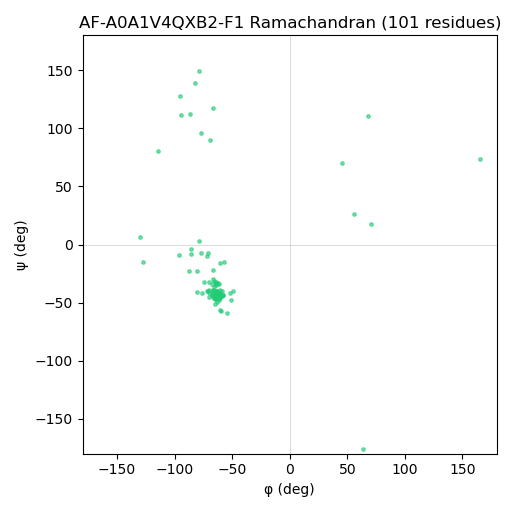80 O O . PHE A 1 92 ? -0.312 -10.639 -15.487 1.00 73.25 92 PHE A O 1
ATOM 687 N N . LEU A 1 93 ? -0.296 -8.957 -13.999 1.00 68.00 93 LEU A N 1
ATOM 688 C CA . LEU A 1 93 ? -0.410 -7.877 -14.984 1.00 68.00 93 LEU A CA 1
ATOM 689 C C . LEU A 1 93 ? 0.912 -7.545 -15.683 1.00 68.00 93 LEU A C 1
ATOM 691 O O . LEU A 1 93 ? 0.894 -6.985 -16.777 1.00 68.00 93 LEU A O 1
ATOM 695 N N . LEU A 1 94 ? 2.051 -7.874 -15.072 1.00 63.66 94 LEU A N 1
ATOM 696 C CA . LEU A 1 94 ? 3.380 -7.602 -15.615 1.00 63.66 94 LEU A CA 1
ATOM 697 C C . LEU A 1 94 ? 4.080 -8.933 -15.934 1.00 63.66 94 LEU A C 1
ATOM 699 O O . LEU A 1 94 ? 4.894 -9.411 -15.138 1.00 63.66 94 LEU A O 1
ATOM 703 N N . PRO A 1 95 ? 3.780 -9.565 -17.087 1.00 53.66 95 PRO A N 1
ATOM 704 C CA . PRO A 1 95 ? 4.429 -10.803 -17.497 1.00 53.66 95 PRO A CA 1
ATOM 705 C C . PRO A 1 95 ? 5.895 -10.516 -17.852 1.00 53.66 95 PRO A C 1
ATOM 707 O O . PRO A 1 95 ? 6.229 -10.161 -18.979 1.00 53.66 95 PRO A O 1
ATOM 710 N N . GLY A 1 96 ? 6.783 -10.616 -16.863 1.00 52.12 96 GLY A N 1
ATOM 711 C CA . GLY A 1 96 ? 8.199 -10.318 -17.058 1.00 52.12 96 GLY A CA 1
ATOM 712 C C . GLY A 1 96 ? 8.992 -10.147 -15.767 1.00 52.12 96 GLY A C 1
ATOM 713 O O . GLY A 1 96 ? 9.420 -9.044 -15.468 1.00 52.12 96 GLY A O 1
ATOM 714 N N . ARG A 1 97 ? 9.265 -11.269 -15.084 1.00 53.25 97 ARG A N 1
ATOM 715 C CA . ARG A 1 97 ? 10.354 -11.473 -14.099 1.00 53.25 97 ARG A CA 1
ATOM 716 C C . ARG A 1 97 ? 10.250 -10.698 -12.768 1.00 53.25 97 ARG A C 1
ATOM 718 O O . ARG A 1 97 ? 10.510 -9.510 -12.682 1.00 53.25 97 ARG A O 1
ATOM 725 N N . HIS A 1 98 ? 9.997 -11.475 -11.711 1.00 50.66 98 HIS A N 1
ATOM 726 C CA . HIS A 1 98 ? 10.397 -11.254 -10.312 1.00 50.66 98 HIS A CA 1
ATOM 727 C C . HIS A 1 98 ? 10.190 -9.842 -9.731 1.00 50.66 98 HIS A C 1
ATOM 729 O O . HIS A 1 98 ? 11.138 -9.169 -9.339 1.00 50.66 98 HIS A O 1
ATOM 735 N N . LEU A 1 99 ? 8.924 -9.473 -9.521 1.00 51.12 99 LEU A N 1
ATOM 736 C CA . LEU A 1 99 ? 8.511 -8.374 -8.630 1.00 51.12 99 LEU A CA 1
ATOM 737 C C . LEU A 1 99 ? 9.010 -8.543 -7.173 1.00 51.12 99 LEU A C 1
ATOM 739 O O . LEU A 1 99 ? 9.027 -7.583 -6.414 1.00 51.12 99 LEU A O 1
ATOM 743 N N . LEU A 1 100 ? 9.462 -9.748 -6.805 1.00 50.88 100 LEU A N 1
ATOM 744 C CA . LEU A 1 100 ? 10.024 -10.090 -5.491 1.00 50.88 100 LEU A CA 1
ATOM 745 C C . LEU A 1 100 ? 11.416 -9.492 -5.214 1.00 50.88 100 LEU A C 1
ATOM 747 O O . LEU A 1 100 ? 11.916 -9.656 -4.110 1.00 50.88 100 LEU A O 1
ATOM 751 N N . ALA A 1 101 ? 12.071 -8.858 -6.193 1.00 44.62 101 ALA A N 1
ATOM 752 C CA . ALA A 1 101 ? 13.425 -8.320 -6.014 1.00 44.62 101 ALA A CA 1
ATOM 753 C C . ALA A 1 101 ? 13.473 -6.819 -5.661 1.00 44.62 101 ALA A C 1
ATOM 755 O O . ALA A 1 101 ? 14.553 -6.315 -5.370 1.00 44.62 101 ALA A O 1
ATOM 756 N N . VAL A 1 102 ? 12.345 -6.097 -5.728 1.00 46.00 102 VAL A N 1
ATOM 757 C CA . VAL A 1 102 ? 12.312 -4.618 -5.621 1.00 46.00 102 VAL A CA 1
ATOM 758 C C . VAL A 1 102 ? 11.332 -4.106 -4.550 1.00 46.00 102 VAL A C 1
ATOM 760 O O . VAL A 1 102 ? 11.426 -2.944 -4.159 1.00 46.00 102 VAL A O 1
ATOM 763 N N . LEU A 1 103 ? 10.421 -4.951 -4.055 1.00 45.00 103 LEU A N 1
ATOM 764 C CA . LEU A 1 103 ? 9.510 -4.654 -2.937 1.00 45.00 103 LEU A CA 1
ATOM 765 C C . LEU A 1 103 ? 9.981 -5.344 -1.659 1.00 45.00 103 LEU A C 1
ATOM 767 O O . LEU A 1 103 ? 9.816 -4.722 -0.589 1.00 45.00 103 LEU A O 1
#

Solvent-accessible surface area (backbone atoms only — not comparable to full-atom values): 6060 Å² total; per-residue (Å²): 108,69,67,58,54,47,51,50,50,42,52,52,50,50,49,52,50,54,48,52,52,51,52,36,52,74,70,65,59,57,71,60,76,64,49,67,66,47,44,63,59,53,52,52,48,46,56,57,37,46,56,54,45,35,57,73,70,45,69,81,54,91,67,94,82,67,52,73,69,58,52,52,51,52,51,52,50,44,52,52,49,41,50,53,49,46,53,53,51,47,58,68,76,48,87,71,80,70,75,83,76,75,115

Foldseek 3Di:
DLVVVLVVQLVVLLVVLVVLVVVCVVVVQQPPPVSVVCSVVLSVLLSVLLSVLCVVLVLSPDDPDDDPVRNVVSVVVSVVVSVVVSLVVVCVVDVDDDPPRRD

Secondary structure (DSSP, 8-state):
-HHHHHHHHHHHHHHHHHHHHHHHHHTT-S-HHHHHHHHHHHHHHHHHHHHHHHHHTTTTS--TT--HHHHHHHHHHHHHHHHHHHHHHHHHHS-SS-GGGT-